Protein AF-A0A7C7C4U8-F1 (afdb_monomer_lite)

Structure (mmCIF, N/CA/C/O backbone):
data_AF-A0A7C7C4U8-F1
#
_entry.id   AF-A0A7C7C4U8-F1
#
loop_
_atom_site.group_PDB
_atom_site.id
_atom_site.type_symbol
_atom_site.label_atom_id
_atom_site.label_alt_id
_atom_site.label_comp_id
_atom_site.label_asym_id
_atom_site.label_entity_id
_atom_site.label_seq_id
_atom_site.pdbx_PDB_ins_code
_atom_site.Cartn_x
_atom_site.Cartn_y
_atom_site.Cartn_z
_atom_site.occupancy
_atom_site.B_iso_or_equiv
_atom_site.auth_seq_id
_atom_site.auth_comp_id
_atom_site.auth_asym_id
_atom_site.auth_atom_id
_atom_site.pdbx_PDB_model_num
ATOM 1 N N . MET A 1 1 ? 19.765 1.717 -2.989 1.00 84.69 1 MET A N 1
ATOM 2 C CA . MET A 1 1 ? 19.655 2.046 -1.546 1.00 84.69 1 MET A CA 1
ATOM 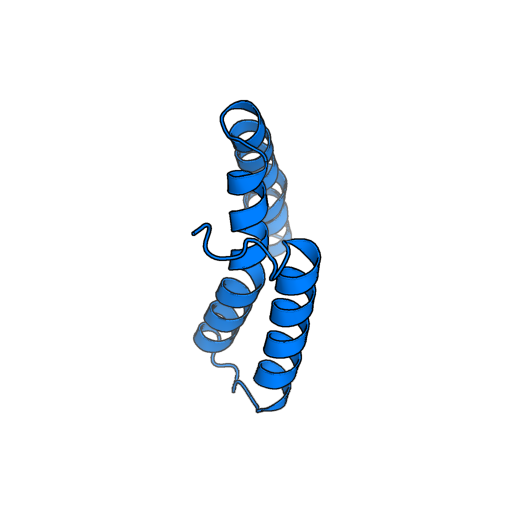3 C C . MET A 1 1 ? 18.756 3.255 -1.300 1.00 84.69 1 MET A C 1
ATOM 5 O O . MET A 1 1 ? 17.822 3.127 -0.525 1.00 84.69 1 MET A O 1
ATOM 9 N N . VAL A 1 2 ? 18.959 4.382 -1.996 1.00 93.06 2 VAL A N 1
ATOM 10 C CA . VAL A 1 2 ? 18.146 5.604 -1.806 1.00 93.06 2 VAL A CA 1
ATOM 11 C C . VAL A 1 2 ? 16.649 5.386 -2.076 1.00 93.06 2 VAL A C 1
ATOM 13 O O . VAL A 1 2 ? 15.838 5.749 -1.237 1.00 93.06 2 VAL A O 1
ATOM 16 N N . ALA A 1 3 ? 16.269 4.721 -3.174 1.00 92.31 3 ALA A N 1
ATOM 17 C CA . ALA A 1 3 ? 14.855 4.453 -3.482 1.00 92.31 3 ALA A CA 1
ATOM 18 C C . ALA A 1 3 ? 14.139 3.635 -2.387 1.00 92.31 3 ALA A C 1
ATOM 20 O O . ALA A 1 3 ? 13.032 3.973 -1.977 1.00 92.31 3 ALA A O 1
ATOM 21 N N . VAL A 1 4 ? 14.806 2.604 -1.855 1.00 94.50 4 VAL A N 1
ATOM 22 C CA . VAL A 1 4 ? 14.282 1.781 -0.752 1.00 94.50 4 VAL A CA 1
ATOM 23 C C . VAL A 1 4 ? 14.164 2.605 0.532 1.00 94.50 4 VAL A C 1
ATOM 25 O O . VAL A 1 4 ? 13.163 2.496 1.229 1.00 94.50 4 VAL A O 1
ATOM 28 N N . ALA A 1 5 ? 15.145 3.465 0.824 1.00 95.31 5 ALA A N 1
ATOM 29 C CA . ALA A 1 5 ? 15.104 4.345 1.990 1.00 95.31 5 ALA A CA 1
ATOM 30 C C . ALA A 1 5 ? 13.946 5.353 1.911 1.00 95.31 5 ALA A C 1
ATOM 32 O O . ALA A 1 5 ? 13.240 5.550 2.896 1.00 95.31 5 ALA A O 1
ATOM 33 N N . VAL A 1 6 ? 13.708 5.945 0.737 1.00 95.19 6 VAL A N 1
ATOM 34 C CA . VAL A 1 6 ? 12.584 6.864 0.505 1.00 95.19 6 VAL A CA 1
ATOM 35 C C . VAL A 1 6 ? 11.247 6.135 0.643 1.00 95.19 6 VAL A C 1
ATOM 37 O O . VAL A 1 6 ? 10.360 6.619 1.344 1.00 95.19 6 VAL A O 1
ATOM 40 N N . LEU A 1 7 ? 11.109 4.949 0.044 1.00 93.06 7 LEU A N 1
ATOM 41 C CA . LEU A 1 7 ? 9.893 4.143 0.152 1.00 93.06 7 LEU A CA 1
ATOM 42 C C . LEU A 1 7 ? 9.615 3.719 1.603 1.00 93.06 7 LEU A C 1
ATOM 44 O O . LEU A 1 7 ? 8.482 3.817 2.072 1.00 93.06 7 LEU A O 1
ATOM 48 N N . ALA A 1 8 ? 10.647 3.295 2.333 1.00 94.62 8 ALA A N 1
ATOM 49 C CA . ALA A 1 8 ? 10.523 2.902 3.731 1.00 94.62 8 ALA A CA 1
ATOM 50 C C . ALA A 1 8 ? 10.164 4.094 4.631 1.00 94.62 8 ALA A C 1
ATOM 52 O O . ALA A 1 8 ? 9.285 3.980 5.482 1.00 94.62 8 ALA A O 1
ATOM 53 N N . ALA A 1 9 ? 10.799 5.251 4.432 1.00 95.81 9 ALA A N 1
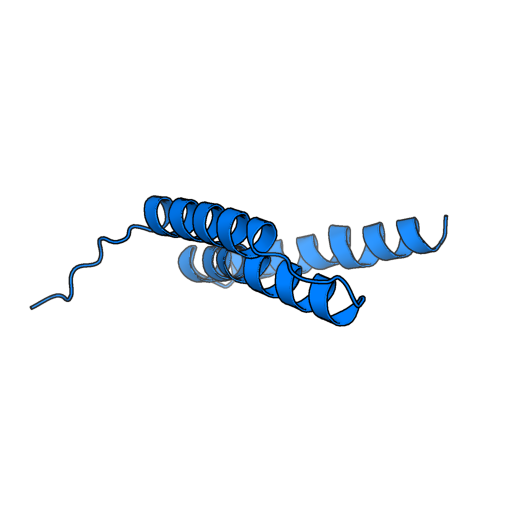ATOM 54 C CA . ALA A 1 9 ? 10.543 6.434 5.244 1.00 95.81 9 ALA A CA 1
ATOM 55 C C . ALA A 1 9 ? 9.162 7.043 4.963 1.00 95.81 9 ALA A C 1
ATOM 57 O O . ALA A 1 9 ? 8.405 7.305 5.893 1.00 95.81 9 ALA A O 1
ATOM 58 N N . ILE A 1 10 ? 8.818 7.255 3.691 1.00 95.25 10 ILE A N 1
ATOM 59 C CA . ILE A 1 10 ? 7.609 7.991 3.300 1.00 95.25 10 ILE A CA 1
ATOM 60 C C . ILE A 1 10 ? 6.426 7.039 3.114 1.00 95.25 10 ILE A C 1
ATOM 62 O O . ILE A 1 10 ? 5.385 7.209 3.746 1.00 95.25 10 ILE A O 1
ATOM 66 N N . GLY A 1 11 ? 6.597 6.019 2.270 1.00 90.12 11 GLY A N 1
ATOM 67 C CA . GLY A 1 11 ? 5.527 5.094 1.889 1.00 90.12 11 GLY A CA 1
ATOM 68 C C . GLY A 1 11 ? 5.153 4.091 2.979 1.00 90.12 11 GLY A C 1
ATOM 69 O O . GLY A 1 11 ? 4.014 3.641 3.018 1.00 90.12 11 GLY A O 1
ATOM 70 N N . THR A 1 12 ? 6.084 3.763 3.882 1.00 93.56 12 THR A N 1
ATOM 71 C CA . THR A 1 12 ? 5.821 2.856 5.010 1.00 93.56 12 THR A CA 1
ATOM 72 C C . THR A 1 12 ? 5.681 3.640 6.313 1.00 93.56 12 THR A C 1
ATOM 74 O O . THR A 1 12 ? 4.564 3.855 6.776 1.00 93.56 12 THR A O 1
ATOM 77 N N . ALA A 1 13 ? 6.782 4.120 6.901 1.00 95.62 13 ALA A N 1
ATOM 78 C CA . ALA A 1 13 ? 6.764 4.726 8.234 1.00 95.62 13 ALA A CA 1
ATOM 79 C C . ALA A 1 13 ? 5.872 5.981 8.308 1.00 95.62 13 ALA A C 1
ATOM 81 O O . ALA A 1 13 ? 5.039 6.088 9.207 1.00 95.62 13 ALA A O 1
ATOM 82 N N . GLY A 1 14 ? 5.992 6.897 7.342 1.00 95.56 14 GLY A N 1
ATOM 83 C CA . GLY A 1 14 ? 5.164 8.101 7.258 1.00 95.56 14 GLY A CA 1
ATOM 84 C C . GLY A 1 14 ? 3.675 7.788 7.104 1.00 95.56 14 GLY A C 1
ATOM 85 O O . GLY A 1 14 ? 2.857 8.276 7.886 1.00 95.56 14 GLY A O 1
ATOM 86 N N . ALA A 1 15 ? 3.322 6.923 6.150 1.00 92.00 15 ALA A N 1
ATOM 87 C CA . ALA A 1 15 ? 1.942 6.490 5.937 1.00 92.00 15 ALA A CA 1
ATOM 88 C C . ALA A 1 15 ? 1.331 5.827 7.188 1.00 92.00 15 ALA A C 1
ATOM 90 O O . ALA A 1 15 ? 0.199 6.137 7.553 1.00 92.00 15 ALA A O 1
ATOM 91 N N . LEU A 1 16 ? 2.091 4.980 7.893 1.00 92.19 16 LEU A N 1
ATOM 92 C CA . LEU A 1 16 ? 1.671 4.327 9.140 1.00 92.19 16 LEU A CA 1
ATOM 93 C C . LEU A 1 16 ? 1.397 5.328 10.270 1.00 92.19 16 LEU A C 1
ATOM 95 O O . LEU A 1 16 ? 0.423 5.165 11.004 1.00 92.19 16 LEU A O 1
ATOM 99 N N . ILE A 1 17 ? 2.216 6.375 10.414 1.00 94.62 17 ILE A N 1
ATOM 100 C CA . ILE A 1 17 ? 1.986 7.433 11.411 1.00 94.62 17 ILE A CA 1
ATOM 101 C C . ILE A 1 17 ? 0.676 8.170 11.110 1.00 94.62 17 ILE A C 1
ATOM 103 O O . ILE A 1 17 ? -0.143 8.365 12.011 1.00 94.62 17 ILE A O 1
ATOM 107 N N . ILE A 1 18 ? 0.456 8.544 9.845 1.00 92.19 18 ILE A N 1
ATOM 108 C CA . ILE A 1 18 ? -0.773 9.221 9.411 1.00 92.19 18 ILE A CA 1
ATOM 109 C C . ILE A 1 18 ? -1.986 8.310 9.630 1.00 92.19 18 ILE A C 1
ATOM 111 O O . ILE A 1 18 ? -2.983 8.761 10.185 1.00 92.19 18 ILE A O 1
ATOM 115 N N . PHE A 1 19 ? -1.892 7.029 9.272 1.00 88.62 19 PHE A N 1
ATOM 116 C CA . PHE A 1 19 ? -2.969 6.052 9.432 1.00 88.62 19 PHE A CA 1
ATOM 117 C C . PHE A 1 19 ? -3.318 5.792 10.904 1.00 88.62 19 PHE A C 1
ATOM 119 O O . PHE A 1 19 ? -4.488 5.819 11.278 1.00 88.62 19 PHE A O 1
ATOM 126 N N . ASN A 1 20 ? -2.313 5.626 11.767 1.00 90.31 20 ASN A N 1
ATOM 127 C CA . ASN A 1 20 ? -2.528 5.476 13.207 1.00 90.31 20 ASN A CA 1
ATOM 128 C C . ASN A 1 20 ? -3.166 6.719 13.827 1.00 90.31 20 ASN A C 1
ATOM 130 O O . ASN A 1 20 ? -3.971 6.603 14.748 1.00 90.31 20 ASN A O 1
ATOM 134 N N . ASN A 1 21 ? -2.823 7.911 13.338 1.00 91.06 21 ASN A N 1
ATOM 135 C CA . ASN A 1 21 ? -3.507 9.126 13.754 1.00 91.06 21 ASN A CA 1
ATOM 136 C C . ASN A 1 21 ? -4.942 9.153 13.220 1.00 91.06 21 ASN A C 1
ATOM 138 O O . ASN A 1 21 ? -5.853 9.414 13.994 1.00 91.06 21 ASN A O 1
ATOM 142 N N . LEU A 1 22 ? -5.174 8.809 11.952 1.00 89.19 22 LEU A N 1
ATOM 143 C CA . LEU A 1 22 ? -6.509 8.757 11.354 1.00 89.19 22 LEU A CA 1
ATOM 144 C C . LEU A 1 22 ? -7.458 7.839 12.139 1.00 89.19 22 LEU A C 1
ATOM 146 O O . LEU A 1 22 ? -8.583 8.233 12.418 1.00 89.19 22 LEU A O 1
ATOM 150 N N . ILE A 1 23 ? -7.009 6.658 12.570 1.00 88.19 23 ILE A N 1
ATOM 151 C CA . ILE A 1 23 ? -7.836 5.739 13.375 1.00 88.19 23 ILE A CA 1
ATOM 152 C C . ILE A 1 23 ? -8.213 6.343 14.736 1.00 88.19 23 ILE A C 1
ATOM 154 O O . ILE A 1 23 ? -9.286 6.063 15.255 1.00 88.19 23 ILE A O 1
ATOM 158 N N . LYS A 1 24 ? -7.364 7.194 15.326 1.00 85.75 24 LYS A N 1
ATOM 159 C CA . LYS A 1 24 ? -7.691 7.869 16.595 1.00 85.75 24 LYS A CA 1
ATOM 160 C C . LYS A 1 24 ? -8.787 8.925 16.435 1.00 85.75 24 LYS A C 1
ATOM 162 O O . LYS A 1 24 ? -9.483 9.207 17.403 1.00 85.75 24 LYS A O 1
ATOM 167 N N . TRP A 1 25 ? -8.902 9.524 15.250 1.00 84.69 25 TRP A N 1
ATOM 168 C CA . TRP A 1 25 ? -9.831 10.625 14.967 1.00 84.69 25 TRP A CA 1
ATOM 169 C C . TRP A 1 25 ? -11.067 10.204 14.164 1.00 84.69 25 TRP A C 1
ATOM 171 O O . TRP A 1 25 ? -11.983 11.008 14.015 1.00 84.69 25 TRP A O 1
ATOM 181 N N . THR A 1 26 ? -11.095 8.991 13.610 1.00 87.12 26 THR A N 1
ATOM 182 C CA . THR A 1 26 ? -12.146 8.543 12.686 1.00 87.12 26 THR A CA 1
ATOM 183 C C . THR A 1 26 ? -12.697 7.179 13.067 1.00 87.12 26 THR A C 1
ATOM 185 O O . THR A 1 26 ? -12.041 6.387 13.741 1.00 87.12 26 THR A O 1
ATOM 188 N N . ASP A 1 27 ? -13.906 6.890 12.596 1.00 81.75 27 ASP A N 1
ATOM 189 C CA . ASP A 1 27 ? -14.535 5.591 12.782 1.00 81.75 27 ASP A CA 1
ATOM 190 C C . ASP A 1 27 ? -13.909 4.511 11.889 1.00 81.75 27 ASP A C 1
ATOM 192 O O . ASP A 1 27 ? -13.352 4.781 10.820 1.00 81.75 27 ASP A O 1
ATOM 196 N N . ALA A 1 28 ? -14.091 3.247 12.283 1.00 78.12 28 ALA A N 1
ATOM 197 C CA . ALA A 1 28 ? -13.580 2.079 11.561 1.00 78.12 28 ALA A CA 1
ATOM 198 C C . ALA A 1 28 ? -13.973 2.046 10.066 1.00 78.12 28 ALA A C 1
ATOM 200 O O . ALA A 1 28 ? -13.233 1.498 9.250 1.00 78.12 28 ALA A O 1
ATOM 201 N N . LEU A 1 29 ? -15.102 2.666 9.697 1.00 76.12 29 LEU A N 1
ATOM 202 C CA . LEU A 1 29 ? -15.558 2.783 8.307 1.00 76.12 29 LEU A CA 1
ATOM 203 C C . LEU A 1 29 ? -14.636 3.659 7.439 1.00 76.12 29 LEU A C 1
ATOM 205 O O . LEU A 1 29 ? -14.426 3.376 6.261 1.00 76.12 29 LEU A O 1
ATOM 209 N N . THR A 1 30 ? -14.081 4.733 7.999 1.00 74.50 30 THR A N 1
ATOM 210 C CA . THR A 1 30 ? -13.181 5.635 7.267 1.00 74.50 30 THR A CA 1
ATOM 211 C C . THR A 1 30 ? -11.815 4.986 7.092 1.00 74.50 30 THR A C 1
ATOM 213 O O . THR A 1 30 ? -11.230 5.057 6.011 1.00 74.50 30 THR A O 1
ATOM 216 N N . ALA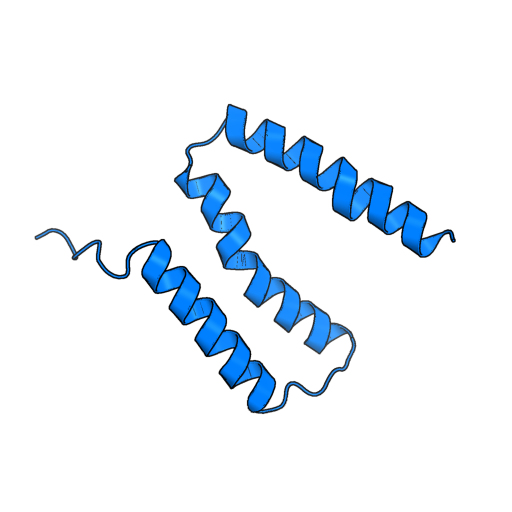 A 1 31 ? -11.336 4.272 8.113 1.00 81.25 31 ALA A N 1
ATOM 217 C CA . ALA A 1 31 ? -10.095 3.511 8.028 1.00 81.25 31 ALA A CA 1
ATOM 218 C C . ALA A 1 31 ? -10.172 2.403 6.959 1.00 81.25 31 ALA A C 1
ATOM 220 O O . ALA A 1 31 ? -9.220 2.222 6.200 1.00 81.25 31 ALA A O 1
ATOM 221 N N . SER A 1 32 ? -11.313 1.712 6.838 1.00 83.31 32 SER A N 1
ATOM 222 C CA . SER A 1 32 ? -11.505 0.670 5.821 1.00 83.31 32 SER A CA 1
ATOM 223 C C . SER A 1 32 ? -11.631 1.224 4.397 1.00 83.31 32 SER A C 1
ATOM 225 O O . SER A 1 32 ? -11.186 0.574 3.451 1.00 83.31 32 SER A O 1
ATOM 227 N N . SER A 1 33 ? -12.139 2.453 4.229 1.00 83.88 33 SER A N 1
ATOM 228 C CA . SER A 1 33 ? -12.238 3.111 2.917 1.00 83.88 33 SER A CA 1
ATOM 229 C C . SER A 1 33 ? -10.883 3.245 2.207 1.00 83.88 33 SER A C 1
ATOM 231 O O . SER A 1 33 ? -10.797 3.031 0.998 1.00 83.88 33 SER A O 1
ATOM 233 N N . VAL A 1 34 ? -9.803 3.487 2.960 1.00 83.56 34 VAL A N 1
ATOM 234 C CA . VAL A 1 34 ? -8.437 3.582 2.421 1.00 83.56 34 VAL A CA 1
ATOM 235 C C . VAL A 1 34 ? -7.996 2.242 1.829 1.00 83.56 34 VAL A C 1
ATOM 237 O O . VAL A 1 34 ? -7.411 2.198 0.748 1.00 83.56 34 VAL A O 1
ATOM 240 N N . THR A 1 35 ? -8.337 1.132 2.489 1.00 84.19 35 THR A N 1
ATOM 241 C CA . THR A 1 35 ? -8.040 -0.223 2.005 1.00 84.19 35 THR A CA 1
ATOM 242 C C . THR A 1 35 ? -8.825 -0.568 0.739 1.00 84.19 35 THR A C 1
ATOM 244 O O . THR A 1 35 ? -8.318 -1.281 -0.121 1.00 84.19 35 THR A O 1
ATOM 247 N N . TYR A 1 36 ? -10.039 -0.040 0.579 1.00 81.81 36 TYR A N 1
ATOM 248 C CA . TYR A 1 36 ? -10.855 -0.274 -0.620 1.00 81.81 36 TYR A CA 1
ATOM 249 C C . TYR A 1 36 ? -10.403 0.548 -1.827 1.00 81.81 36 TYR A C 1
ATOM 251 O O . TYR A 1 36 ? -10.662 0.168 -2.966 1.00 81.81 36 TYR A O 1
ATOM 259 N N . ILE A 1 37 ? -9.688 1.645 -1.582 1.00 84.88 37 ILE A N 1
ATOM 260 C CA . ILE A 1 37 ? -9.111 2.511 -2.611 1.00 84.88 37 ILE A CA 1
ATOM 261 C C . ILE A 1 37 ? -7.768 1.959 -3.135 1.00 84.88 37 ILE A C 1
ATOM 263 O O . ILE A 1 37 ? -7.391 2.247 -4.271 1.00 84.88 37 ILE A O 1
ATOM 267 N N . LEU A 1 38 ? -7.073 1.116 -2.359 1.00 87.75 38 LEU A N 1
ATOM 268 C CA . LEU A 1 38 ? -5.770 0.533 -2.720 1.00 87.75 38 LEU A CA 1
ATOM 269 C C . LEU A 1 38 ? -5.737 -0.148 -4.107 1.00 87.75 38 LEU A C 1
ATOM 271 O O . LEU A 1 38 ? -4.835 0.174 -4.880 1.00 87.75 38 LEU A O 1
ATOM 275 N N . PRO A 1 39 ? -6.684 -1.040 -4.476 1.00 83.69 39 PRO A N 1
ATOM 276 C CA . PRO A 1 39 ? -6.687 -1.692 -5.791 1.00 83.69 39 PRO A CA 1
ATOM 277 C C . PRO A 1 39 ? -6.850 -0.695 -6.944 1.00 83.69 39 PRO A C 1
ATOM 279 O O . PRO A 1 39 ? -6.256 -0.871 -8.006 1.00 83.69 39 PRO A O 1
ATOM 282 N N . LEU A 1 40 ? -7.624 0.374 -6.719 1.00 85.19 40 LEU A N 1
ATOM 283 C CA . LEU A 1 40 ? -7.808 1.460 -7.680 1.00 85.19 40 LEU A CA 1
ATOM 284 C C . LEU A 1 40 ? -6.495 2.220 -7.897 1.00 85.19 40 LEU A C 1
ATOM 286 O O . LEU A 1 40 ? -6.077 2.409 -9.036 1.00 85.19 40 LEU A O 1
ATOM 290 N N . PHE A 1 41 ? -5.817 2.602 -6.811 1.00 88.69 41 PHE A N 1
ATOM 291 C CA . PHE A 1 41 ? -4.524 3.289 -6.887 1.00 88.69 41 PHE A CA 1
ATOM 292 C C . PHE A 1 41 ? -3.438 2.417 -7.518 1.00 88.69 41 PHE A C 1
ATOM 294 O O . PHE A 1 41 ? -2.650 2.926 -8.309 1.00 88.69 41 PHE A O 1
ATOM 301 N N . ALA A 1 42 ? -3.416 1.116 -7.222 1.00 87.94 42 ALA A N 1
ATOM 302 C CA . ALA A 1 42 ? -2.481 0.181 -7.841 1.00 87.94 42 ALA A CA 1
ATOM 303 C C . ALA A 1 42 ? -2.679 0.108 -9.366 1.00 87.94 42 ALA A C 1
ATOM 305 O O . ALA A 1 42 ? -1.713 0.238 -10.113 1.00 87.94 42 ALA A O 1
ATOM 306 N N . ALA A 1 43 ? -3.928 -0.017 -9.834 1.00 87.19 43 ALA A N 1
ATOM 307 C CA . ALA A 1 43 ? -4.239 -0.031 -11.264 1.00 87.19 43 ALA A CA 1
ATOM 308 C C . ALA A 1 43 ? -3.911 1.306 -11.952 1.00 87.19 43 ALA A C 1
ATOM 310 O O . ALA A 1 43 ? -3.367 1.315 -13.055 1.00 87.19 43 ALA A O 1
ATOM 311 N N . MET A 1 44 ? -4.202 2.437 -11.295 1.00 89.00 44 MET A N 1
ATOM 312 C CA . MET A 1 44 ? -3.850 3.768 -11.802 1.00 89.00 44 MET A CA 1
ATOM 313 C C . MET A 1 44 ? -2.335 3.946 -11.939 1.00 89.00 44 MET A C 1
ATOM 315 O O . MET A 1 44 ? -1.878 4.486 -12.943 1.00 89.00 44 MET A O 1
ATOM 319 N N . TRP A 1 45 ? -1.559 3.498 -10.948 1.00 89.81 45 TRP A N 1
ATOM 320 C CA . TRP A 1 45 ? -0.102 3.623 -10.972 1.00 89.81 45 TRP A CA 1
ATOM 321 C C . TRP A 1 45 ? 0.533 2.717 -12.031 1.00 89.81 45 TRP A C 1
ATOM 323 O O . TRP A 1 45 ? 1.415 3.177 -12.746 1.00 89.81 45 TRP A O 1
ATOM 333 N N . GLY A 1 46 ? 0.038 1.484 -12.194 1.00 88.62 46 GLY A N 1
ATOM 334 C CA . GLY A 1 46 ? 0.471 0.588 -13.275 1.00 88.62 46 GLY A CA 1
ATOM 335 C C . GLY A 1 46 ? 0.194 1.180 -14.661 1.00 88.62 46 GLY A C 1
ATOM 336 O O . GLY A 1 46 ? 1.070 1.195 -15.521 1.00 88.62 46 GLY A O 1
ATOM 337 N N . TRP A 1 47 ? -0.984 1.787 -14.860 1.00 87.19 47 TRP A N 1
ATOM 338 C CA . TRP A 1 47 ? -1.286 2.497 -16.110 1.00 87.19 47 TRP A CA 1
ATOM 339 C C . TRP A 1 47 ? -0.348 3.691 -16.355 1.00 87.19 47 TRP A C 1
ATOM 341 O O . TRP A 1 47 ? 0.094 3.909 -17.482 1.00 87.19 47 TRP A O 1
ATOM 351 N N . LEU A 1 48 ? -0.039 4.474 -15.314 1.00 91.06 48 LEU A N 1
ATOM 352 C CA . LEU A 1 48 ? 0.877 5.620 -15.402 1.00 91.06 48 LEU A CA 1
ATOM 353 C C . LEU A 1 48 ? 2.327 5.208 -15.692 1.00 91.06 48 LEU A C 1
ATOM 355 O O . LEU A 1 48 ? 3.027 5.953 -16.373 1.00 91.06 48 LEU A O 1
ATOM 359 N N . ASP A 1 49 ? 2.758 4.035 -15.224 1.00 90.38 49 ASP A N 1
ATOM 360 C CA . ASP A 1 49 ? 4.076 3.453 -15.526 1.00 90.38 49 ASP A CA 1
ATOM 361 C C . ASP A 1 49 ? 4.154 2.869 -16.955 1.00 90.38 49 ASP A C 1
ATOM 363 O O . ASP A 1 49 ? 5.187 2.364 -17.390 1.00 90.38 49 ASP A O 1
ATOM 367 N N . GLY A 1 50 ? 3.061 2.967 -17.724 1.00 87.69 50 GLY A N 1
ATOM 368 C CA . GLY A 1 50 ? 2.980 2.490 -19.102 1.00 87.69 50 GLY A CA 1
ATOM 369 C C . GLY A 1 50 ? 2.710 0.990 -19.221 1.00 87.69 50 GLY A C 1
ATOM 370 O O . GLY A 1 50 ? 2.872 0.434 -20.311 1.00 87.69 50 GLY A O 1
ATOM 371 N N . GLU A 1 51 ? 2.288 0.321 -18.142 1.00 84.88 51 GLU A N 1
ATOM 372 C CA . GLU A 1 51 ? 1.905 -1.085 -18.212 1.00 84.88 51 GLU A CA 1
ATOM 373 C C . GLU A 1 51 ? 0.619 -1.256 -19.025 1.00 84.88 51 GLU A C 1
ATOM 375 O O . GLU A 1 51 ? -0.407 -0.604 -18.803 1.00 84.88 51 GLU A O 1
ATOM 380 N N . VAL A 1 52 ? 0.655 -2.200 -19.966 1.00 83.38 52 VAL A N 1
ATOM 381 C CA . VAL A 1 52 ? -0.539 -2.599 -20.706 1.00 83.38 52 VAL A CA 1
ATOM 382 C C . VAL A 1 52 ? -1.421 -3.405 -19.757 1.00 83.38 52 VAL A C 1
ATOM 384 O O . VAL A 1 52 ? -1.177 -4.591 -19.524 1.00 83.38 52 VAL A O 1
ATOM 387 N N . LEU A 1 53 ? -2.465 -2.770 -19.219 1.00 81.88 53 LEU A N 1
ATOM 388 C CA . LEU A 1 53 ? -3.483 -3.455 -18.426 1.00 81.88 53 LEU A CA 1
ATOM 389 C C . LEU A 1 53 ? -4.230 -4.463 -19.310 1.00 81.88 53 LEU A C 1
ATOM 391 O O . LEU A 1 53 ? -5.190 -4.144 -20.011 1.00 81.88 53 LEU A O 1
ATOM 395 N N . THR A 1 54 ? -3.753 -5.704 -19.303 1.00 85.50 54 THR A N 1
ATOM 396 C CA . THR A 1 54 ? -4.382 -6.828 -20.003 1.00 85.50 54 THR A C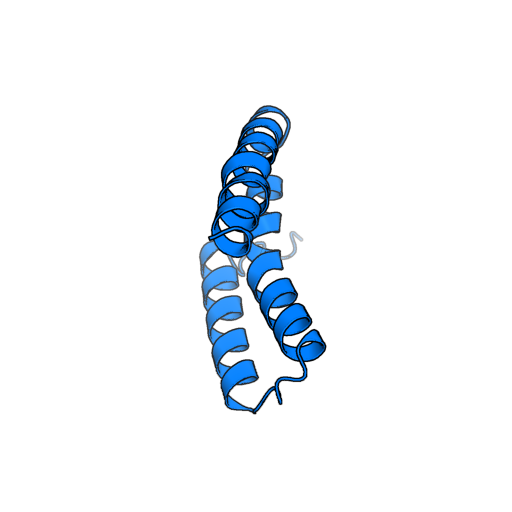A 1
ATOM 397 C C . THR A 1 54 ? -5.651 -7.286 -19.283 1.00 85.50 54 THR A C 1
ATOM 399 O O . THR A 1 54 ? -5.876 -6.987 -18.110 1.00 85.50 54 THR A O 1
ATOM 402 N N . VAL A 1 55 ? -6.468 -8.098 -19.960 1.00 83.00 55 VAL A N 1
ATOM 403 C CA . VAL A 1 55 ? -7.719 -8.673 -19.421 1.00 83.00 55 VAL A CA 1
ATOM 404 C C . VAL A 1 55 ? -7.516 -9.385 -18.071 1.00 83.00 55 VAL A C 1
ATOM 406 O O . VAL A 1 55 ? -8.409 -9.379 -17.228 1.00 83.00 55 VAL A O 1
ATOM 409 N N . ILE A 1 56 ? -6.328 -9.944 -17.823 1.00 86.25 56 ILE A N 1
ATOM 410 C CA . ILE A 1 56 ? -5.986 -10.623 -16.565 1.00 86.25 56 ILE A CA 1
ATOM 411 C C . ILE A 1 56 ? -5.910 -9.638 -15.389 1.00 86.25 56 ILE A C 1
ATOM 413 O O . ILE A 1 56 ? -6.364 -9.974 -14.298 1.00 86.25 56 ILE A O 1
ATOM 417 N N . HIS A 1 57 ? -5.414 -8.415 -15.598 1.00 85.62 57 HIS A N 1
ATOM 418 C CA . HIS A 1 57 ? -5.389 -7.380 -14.558 1.00 85.62 57 HIS A CA 1
ATOM 419 C C . HIS A 1 57 ? -6.806 -6.967 -14.159 1.00 85.62 57 HIS A C 1
ATOM 421 O O . HIS A 1 57 ? -7.095 -6.808 -12.976 1.00 85.62 57 HIS A O 1
ATOM 427 N N . PHE A 1 58 ? -7.714 -6.876 -15.134 1.00 82.94 58 PHE A N 1
ATOM 428 C CA . PHE A 1 58 ? -9.127 -6.614 -14.870 1.00 82.94 58 PHE A CA 1
ATOM 429 C C . PHE A 1 58 ? -9.809 -7.780 -14.148 1.00 82.94 58 PHE A C 1
ATOM 431 O O . PHE A 1 58 ? -10.563 -7.545 -13.208 1.00 82.94 58 PHE A O 1
ATOM 438 N N . ALA A 1 59 ? -9.514 -9.030 -14.521 1.00 87.88 59 ALA A N 1
ATOM 439 C CA . ALA A 1 59 ? -10.032 -10.206 -13.822 1.00 87.88 59 ALA A CA 1
ATOM 440 C C . ALA A 1 59 ? -9.514 -10.289 -12.373 1.00 87.88 59 ALA A C 1
ATOM 442 O O . ALA A 1 59 ? -10.294 -10.508 -11.448 1.00 87.8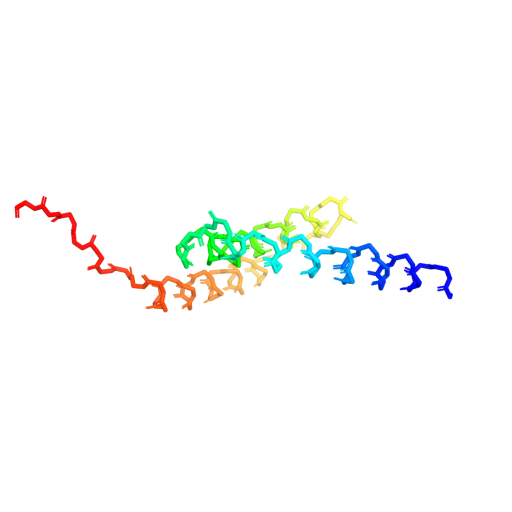8 59 ALA A O 1
ATOM 443 N N . GLY A 1 60 ? -8.218 -10.049 -12.157 1.00 86.62 60 GLY A N 1
ATOM 444 C CA . GLY A 1 60 ? -7.614 -9.988 -10.825 1.00 86.62 60 GLY A CA 1
ATOM 445 C C . GLY A 1 60 ? -8.178 -8.842 -9.984 1.00 86.62 60 GLY A C 1
ATOM 446 O O . GLY A 1 60 ? -8.568 -9.052 -8.837 1.00 86.62 60 GLY A O 1
ATOM 447 N N . GLY A 1 61 ? -8.314 -7.652 -10.572 1.00 84.69 61 GLY A N 1
ATOM 448 C CA . GLY A 1 61 ? -8.965 -6.504 -9.943 1.00 84.69 61 GLY A CA 1
ATOM 449 C C . GLY A 1 61 ? -10.415 -6.797 -9.557 1.00 84.69 61 GLY A C 1
ATOM 450 O O . GLY A 1 61 ? -10.818 -6.494 -8.438 1.00 84.69 61 GLY A O 1
ATOM 451 N N . ALA A 1 62 ? -11.178 -7.464 -10.429 1.00 84.94 62 ALA A N 1
ATOM 452 C CA . ALA A 1 62 ? -12.547 -7.884 -10.141 1.00 84.94 62 ALA A CA 1
ATOM 453 C C . ALA A 1 62 ? -12.616 -8.869 -8.964 1.00 84.94 62 ALA A C 1
ATOM 455 O O . ALA A 1 62 ? -13.478 -8.717 -8.104 1.00 84.94 62 ALA A O 1
ATOM 456 N N . ILE A 1 63 ? -11.689 -9.829 -8.873 1.00 88.50 63 ILE A N 1
ATOM 457 C CA . ILE A 1 63 ? -11.605 -10.769 -7.742 1.00 88.50 63 ILE A CA 1
ATOM 458 C C . ILE A 1 63 ? -11.290 -10.031 -6.433 1.00 88.50 63 ILE A C 1
ATOM 460 O O . ILE A 1 63 ? -11.925 -10.297 -5.413 1.00 88.50 63 ILE A O 1
ATOM 464 N N . ILE A 1 64 ? -10.346 -9.084 -6.450 1.00 86.69 64 ILE A N 1
ATOM 465 C CA . ILE A 1 64 ? -9.981 -8.293 -5.264 1.00 86.69 64 ILE A CA 1
ATOM 466 C C . ILE A 1 64 ? -11.161 -7.430 -4.811 1.00 86.69 64 ILE A C 1
ATOM 468 O O . ILE A 1 64 ? -11.518 -7.448 -3.632 1.00 86.69 64 ILE A O 1
ATOM 472 N N . LEU A 1 65 ? -11.799 -6.711 -5.739 1.00 82.19 65 LEU A N 1
ATOM 473 C CA . LEU A 1 65 ? -12.978 -5.894 -5.449 1.00 82.19 65 LEU A CA 1
ATOM 474 C C . LEU A 1 65 ? -14.144 -6.750 -4.944 1.00 82.19 65 LEU A C 1
ATOM 476 O O . LEU A 1 65 ? -14.833 -6.345 -4.013 1.00 82.19 65 LEU A O 1
ATOM 480 N N . PHE A 1 66 ? -14.333 -7.950 -5.496 1.00 85.19 66 PHE A N 1
ATOM 481 C CA . PHE A 1 66 ? -15.340 -8.900 -5.033 1.00 85.19 66 PHE A CA 1
ATOM 482 C C . PHE A 1 66 ? -15.061 -9.387 -3.604 1.00 85.19 66 PHE A C 1
ATOM 484 O O . PHE A 1 66 ? -15.961 -9.377 -2.765 1.00 85.19 66 PHE A O 1
ATOM 491 N N . GLY A 1 67 ? -13.813 -9.749 -3.287 1.00 82.69 67 GLY A N 1
ATOM 492 C CA . GLY A 1 67 ? -13.412 -10.137 -1.931 1.00 82.69 67 GLY A CA 1
ATOM 493 C C . GLY A 1 67 ? -13.597 -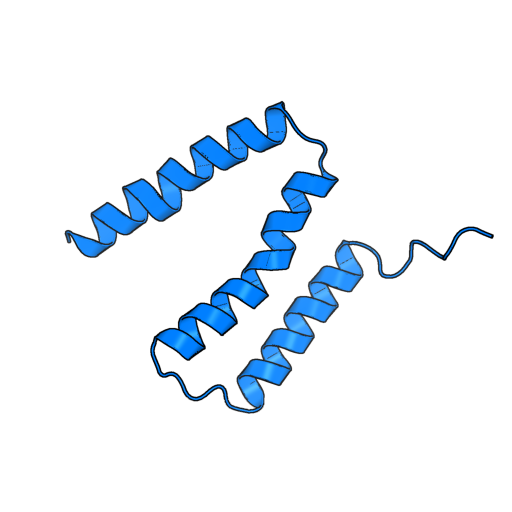9.003 -0.920 1.00 82.69 67 GLY A C 1
ATOM 494 O O . GLY A 1 67 ? -14.146 -9.208 0.162 1.00 82.69 67 GLY A O 1
ATOM 495 N N . VAL A 1 68 ? -13.220 -7.783 -1.303 1.00 79.19 68 VAL A N 1
ATOM 496 C CA . VAL A 1 68 ? -13.464 -6.564 -0.523 1.00 79.19 68 VAL A CA 1
ATOM 497 C C . VAL A 1 68 ? -14.959 -6.340 -0.286 1.00 79.19 68 VAL A C 1
ATOM 499 O O . VAL A 1 68 ? -15.366 -6.076 0.846 1.00 79.19 68 VAL A O 1
ATOM 502 N N . ALA A 1 69 ? -15.783 -6.471 -1.326 1.00 78.94 69 ALA A N 1
ATOM 503 C CA . ALA A 1 69 ? -17.225 -6.284 -1.238 1.00 78.94 69 ALA A CA 1
ATOM 504 C C . ALA A 1 69 ? -17.883 -7.320 -0.311 1.00 78.94 69 ALA A C 1
ATOM 506 O O . ALA A 1 69 ? -18.754 -6.964 0.480 1.00 78.94 69 ALA A O 1
ATOM 507 N N . LEU A 1 70 ? -17.439 -8.582 -0.345 1.00 80.31 70 LEU A N 1
ATOM 508 C CA . LEU A 1 70 ? -17.907 -9.624 0.575 1.00 80.31 70 LEU A CA 1
ATOM 509 C C . LEU A 1 70 ? -17.597 -9.288 2.038 1.00 80.31 70 LEU A C 1
ATOM 511 O O . LEU A 1 70 ? -18.479 -9.400 2.886 1.00 80.31 70 LEU A O 1
ATOM 515 N N . VAL A 1 71 ? -16.368 -8.852 2.331 1.00 74.44 71 VAL A N 1
ATOM 516 C CA . VAL A 1 71 ? -15.923 -8.545 3.702 1.00 74.44 71 VAL A CA 1
ATOM 517 C C . VAL A 1 71 ? -16.570 -7.270 4.242 1.00 74.44 71 VAL A C 1
ATOM 519 O O . VAL A 1 71 ? -16.951 -7.220 5.408 1.00 74.44 71 VAL A O 1
ATOM 522 N N . ASN A 1 72 ? -16.728 -6.243 3.405 1.00 71.56 72 ASN A N 1
ATOM 523 C CA . ASN A 1 72 ? -17.416 -5.004 3.783 1.00 71.56 72 ASN A CA 1
ATOM 524 C C . ASN A 1 72 ? -18.952 -5.169 3.816 1.00 71.56 72 ASN A C 1
ATOM 526 O O . ASN A 1 72 ? -19.678 -4.297 4.290 1.00 71.56 72 ASN A O 1
ATOM 530 N N . GLY A 1 73 ? -19.445 -6.309 3.325 1.00 58.88 73 GLY A N 1
ATOM 531 C CA . GLY A 1 73 ? -20.852 -6.641 3.215 1.00 58.88 73 GLY A CA 1
ATOM 532 C C . GLY A 1 73 ? -21.512 -5.963 2.014 1.00 58.88 73 GLY A C 1
ATOM 533 O O . GLY A 1 73 ? -21.918 -4.806 2.080 1.00 58.88 73 GLY A O 1
ATOM 534 N N . VAL A 1 74 ? -21.808 -6.745 0.971 1.00 53.19 74 VAL A N 1
ATOM 535 C CA . VAL A 1 74 ? -22.767 -6.423 -0.118 1.00 53.19 74 VAL A CA 1
ATOM 536 C C . VAL A 1 74 ? -24.217 -6.257 0.413 1.00 53.19 74 VAL A C 1
ATOM 538 O O . VAL A 1 74 ? -25.186 -6.249 -0.333 1.00 53.19 74 VAL A O 1
ATOM 541 N N . GLY A 1 75 ? -24.404 -6.119 1.729 1.00 48.62 75 GLY A N 1
ATOM 542 C CA . GLY A 1 75 ? -25.655 -6.382 2.433 1.00 48.62 75 GLY A CA 1
ATOM 543 C C . GLY A 1 75 ? -26.166 -5.269 3.344 1.00 48.62 75 GLY A C 1
ATOM 544 O O . GLY A 1 75 ? -27.049 -5.544 4.153 1.00 48.62 75 GLY A O 1
ATOM 545 N N . LYS A 1 76 ? -25.711 -4.013 3.227 1.00 43.81 76 LYS A N 1
ATOM 546 C CA . LYS A 1 76 ? -26.585 -2.909 3.665 1.00 43.81 76 LYS A CA 1
ATOM 547 C C . LYS A 1 76 ? -27.651 -2.717 2.597 1.00 43.81 76 LYS A C 1
ATOM 549 O O . LYS A 1 76 ? -27.557 -1.836 1.750 1.00 43.81 76 LYS A O 1
ATOM 554 N N . SER A 1 77 ? -28.645 -3.608 2.660 1.00 43.12 77 SER A N 1
ATOM 555 C CA . SER A 1 77 ? -29.967 -3.408 2.088 1.00 43.12 77 SER A CA 1
ATOM 556 C C . SER A 1 77 ? -30.321 -1.942 2.252 1.00 43.12 77 SER A C 1
ATOM 558 O O . SER A 1 77 ? -30.311 -1.419 3.371 1.00 43.12 77 SER A O 1
ATOM 560 N N . VAL A 1 78 ? -30.608 -1.303 1.121 1.00 46.88 78 VAL A N 1
ATOM 561 C CA . VAL A 1 78 ? -31.504 -0.156 1.037 1.00 46.88 78 VAL A CA 1
ATOM 562 C C . VAL A 1 78 ? -32.577 -0.367 2.102 1.00 46.88 78 VAL A C 1
ATOM 564 O O . VAL A 1 78 ? -33.361 -1.314 2.041 1.00 46.88 78 VAL A O 1
ATOM 567 N N . LYS A 1 79 ? -32.481 0.427 3.167 1.00 38.81 79 LYS A N 1
ATOM 568 C CA . LYS A 1 79 ? -33.437 0.436 4.261 1.00 38.81 79 LYS A CA 1
ATOM 569 C C . LYS A 1 79 ? -34.674 1.123 3.697 1.00 38.81 79 LYS A C 1
ATOM 571 O O . LYS A 1 79 ? -34.644 2.337 3.509 1.00 38.81 79 LYS A O 1
ATOM 576 N N . SER A 1 80 ? -35.696 0.340 3.368 1.00 39.25 80 SER A N 1
ATOM 577 C CA . SER A 1 80 ? -37.079 0.816 3.372 1.00 39.25 80 SER A CA 1
ATOM 578 C C . SER A 1 80 ? -37.736 0.396 4.672 1.00 39.25 80 SER A C 1
ATOM 580 O O . SER A 1 80 ? -37.330 -0.651 5.225 1.00 39.25 80 SER A O 1
#

Radius of gyration: 16.24 Å; chains: 1; bounding box: 57×21×37 Å

Foldseek 3Di:
DVVVVCCCVCVNPVVVVVLVVCVVVDDPVVSLVVVLCVLVVVVVVCVVVVHDCDPVSVVVSVVVNVVSCVVVDPDPPPDD

pLDDT: mean 82.78, std 13.29, range [38.81, 95.81]

Secondary structure (DSSP, 8-state):
-HHHHHIIIIIIIIHHHHHHHHHHHS-HHHHHHHHHHHHHHHHHHHHHTT----HHHHHHHHHHHHHHHHHH-TT-----

Sequence (80 aa):
MVAVAVLAAIGTAGALIIFNNLIKWTDALTASSVTYILPLFAAMWGWLDGEVLTVIHFAGGAIILFGVALVNGVGKSVKS